Protein AF-A0A2U1E2N4-F1 (afdb_monomer_lite)

Secondary structure (DSSP, 8-state):
-HHHHHHHHHHHHHHHHHHHTTT-TTHHHHHHHHHHHHHHHHHHHHHTT-TTHHHHHHHHHHHHHHHHHHTGGGTTTS-HHHHHHHHHHHHHS-HHHHHHHHHHHHHHHHHHHHHHTTTTTT---HHHHHHHHHHHHHHHHH-

pLDDT: mean 76.46, std 10.35, range [51.03, 91.81]

Radius of gyration: 15.11 Å; chains: 1; bounding box: 36×29×41 Å

Organism: NCBI:txid46507

Foldseek 3Di:
DLLVLLVQLLVLLVVLLVVLVVVDPCNVVSLVVNLVSLVVLLVVVCVVPPVVCPVVLVVVLVVLVVVCVVCVVVCVVDPPSNSSNLSSCSSNDDPVLNVQLVVQLVVLQVVQCVVCVVVVVNDGSRSVSSSVSSVVSSVVVVD

Sequence (143 aa):
MYLVSKVIIAILLLVSSFEDFKNSSIRLKLLVGILFWQVVSFFINFINGYKILIFERLILASAVIFVYFLFIRKRELLGEADVIFVSMQLISLRVQDFLVFWFSHLILALVFSLLFYKRFKGRTPMYPIYFVSEVILIIRRLI

Structure (mmCIF, N/CA/C/O backbone):
data_AF-A0A2U1E2N4-F1
#
_entry.id   AF-A0A2U1E2N4-F1
#
loop_
_atom_site.group_PDB
_atom_site.id
_atom_site.type_symbol
_atom_site.label_atom_id
_atom_site.label_alt_id
_atom_site.label_comp_id
_atom_site.label_asym_id
_atom_site.label_entity_id
_atom_site.label_seq_id
_atom_site.pdbx_PDB_ins_code
_atom_site.Cartn_x
_atom_site.Cartn_y
_atom_site.Cartn_z
_atom_site.occupancy
_atom_site.B_iso_or_equiv
_atom_site.auth_seq_id
_atom_site.auth_comp_id
_atom_site.auth_asym_id
_atom_site.auth_atom_id
_atom_site.pdbx_PDB_model_num
ATOM 1 N N . MET A 1 1 ? 0.447 2.201 19.567 1.00 69.69 1 MET A N 1
ATOM 2 C CA . MET A 1 1 ? 0.757 0.915 18.889 1.00 69.69 1 MET A CA 1
ATOM 3 C C . MET A 1 1 ? 0.494 0.946 17.383 1.00 69.69 1 MET A C 1
ATOM 5 O O . MET A 1 1 ? 1.402 0.625 16.631 1.00 69.69 1 MET A O 1
ATOM 9 N N . TYR A 1 2 ? -0.684 1.375 16.913 1.00 75.25 2 TYR A N 1
ATOM 10 C CA . TYR A 1 2 ? -0.976 1.432 15.468 1.00 75.25 2 TYR A CA 1
ATOM 11 C C . TYR A 1 2 ? -0.019 2.337 14.664 1.00 75.25 2 TYR A C 1
ATOM 13 O O . TYR A 1 2 ? 0.508 1.904 13.646 1.00 75.25 2 TYR A O 1
ATOM 21 N N . LEU A 1 3 ? 0.273 3.557 15.141 1.00 83.38 3 LEU A N 1
ATOM 22 C CA . LEU A 1 3 ? 1.217 4.472 14.475 1.00 83.38 3 LEU A CA 1
ATOM 23 C C . LEU A 1 3 ? 2.626 3.866 14.361 1.00 83.38 3 LEU A C 1
ATOM 25 O O . LEU A 1 3 ? 3.216 3.882 13.290 1.00 83.38 3 LEU A O 1
ATOM 29 N N . VAL A 1 4 ? 3.121 3.256 15.444 1.00 85.00 4 VAL A N 1
ATOM 30 C CA . VAL A 1 4 ? 4.409 2.539 15.464 1.00 85.00 4 VAL A CA 1
ATOM 31 C C . VAL A 1 4 ? 4.423 1.428 14.417 1.00 85.00 4 VAL A C 1
ATOM 33 O O . VAL A 1 4 ? 5.391 1.281 13.676 1.00 85.00 4 VAL A O 1
ATOM 36 N N . SER A 1 5 ? 3.319 0.683 14.300 1.00 83.81 5 SER A N 1
ATOM 37 C CA . SER A 1 5 ? 3.205 -0.353 13.282 1.00 83.81 5 SER A CA 1
ATOM 38 C C . SER A 1 5 ? 3.306 0.226 11.860 1.00 83.81 5 SER A C 1
ATOM 40 O O . SER A 1 5 ? 3.990 -0.343 11.013 1.00 83.81 5 SER A O 1
ATOM 42 N N . LYS A 1 6 ? 2.709 1.393 11.614 1.00 85.75 6 LYS A N 1
ATOM 43 C CA . LYS A 1 6 ? 2.760 2.069 10.312 1.00 85.75 6 LYS A CA 1
ATOM 44 C C . LYS A 1 6 ? 4.141 2.629 9.979 1.00 85.75 6 LYS A C 1
ATOM 46 O O . LYS A 1 6 ? 4.595 2.480 8.850 1.00 85.75 6 LYS A O 1
ATOM 51 N N . VAL A 1 7 ? 4.854 3.157 10.972 1.00 88.44 7 VAL A N 1
ATOM 52 C CA . VAL A 1 7 ? 6.255 3.578 10.815 1.00 88.44 7 VAL A CA 1
ATOM 53 C C . VAL A 1 7 ? 7.141 2.399 10.404 1.00 88.44 7 VAL A C 1
ATOM 55 O O . VAL A 1 7 ? 7.949 2.536 9.492 1.00 88.44 7 VAL A O 1
ATOM 58 N N . ILE A 1 8 ? 6.956 1.220 11.004 1.00 87.81 8 ILE A N 1
ATOM 59 C CA . ILE A 1 8 ? 7.727 0.022 10.636 1.00 87.81 8 ILE A CA 1
ATOM 60 C C . ILE A 1 8 ? 7.419 -0.427 9.198 1.00 87.81 8 ILE A C 1
ATOM 62 O O . ILE A 1 8 ? 8.352 -0.729 8.456 1.00 87.81 8 ILE A O 1
ATOM 66 N N . ILE A 1 9 ? 6.152 -0.397 8.760 1.00 87.06 9 ILE A N 1
ATOM 67 C CA . ILE A 1 9 ? 5.793 -0.661 7.349 1.00 87.06 9 ILE A CA 1
ATOM 68 C C . ILE A 1 9 ? 6.473 0.345 6.421 1.00 87.06 9 ILE A C 1
ATOM 70 O O . ILE A 1 9 ? 7.064 -0.063 5.426 1.00 87.06 9 ILE A O 1
ATOM 74 N N . ALA A 1 10 ? 6.451 1.637 6.756 1.00 88.56 10 ALA A N 1
ATOM 75 C CA . ALA A 1 10 ? 7.103 2.666 5.954 1.00 88.56 10 ALA A CA 1
ATOM 76 C C . ALA A 1 10 ? 8.623 2.444 5.855 1.00 88.56 10 ALA A C 1
ATOM 78 O O . ALA A 1 10 ? 9.182 2.566 4.770 1.00 88.56 10 ALA A O 1
ATOM 79 N N . ILE A 1 11 ? 9.293 2.046 6.942 1.00 89.75 11 ILE A N 1
ATOM 80 C CA . ILE A 1 11 ? 10.726 1.709 6.914 1.00 89.75 11 ILE A CA 1
ATOM 81 C C . ILE A 1 11 ? 10.982 0.505 5.997 1.00 89.75 11 ILE A C 1
ATOM 83 O O . ILE A 1 11 ? 11.875 0.559 5.153 1.00 89.75 11 ILE A O 1
ATOM 87 N N . LEU A 1 12 ? 10.187 -0.564 6.105 1.00 88.56 12 LEU A N 1
ATOM 88 C CA . LEU A 1 12 ? 10.326 -1.741 5.239 1.00 88.56 12 LEU A CA 1
ATOM 89 C C . LEU A 1 12 ? 10.081 -1.402 3.759 1.00 88.56 12 LEU A C 1
ATOM 91 O O . LEU A 1 12 ? 10.811 -1.876 2.887 1.00 88.56 12 LEU A O 1
ATOM 95 N N . LEU A 1 13 ? 9.100 -0.543 3.467 1.00 87.44 13 LEU A N 1
ATOM 96 C CA . LEU A 1 13 ? 8.826 -0.043 2.118 1.00 87.44 13 LEU A CA 1
ATOM 97 C C . LEU A 1 13 ? 9.953 0.844 1.592 1.00 87.44 13 LEU A C 1
ATOM 99 O O . LEU A 1 13 ? 10.294 0.749 0.416 1.00 87.44 13 LEU A O 1
ATOM 103 N N . LEU A 1 14 ? 10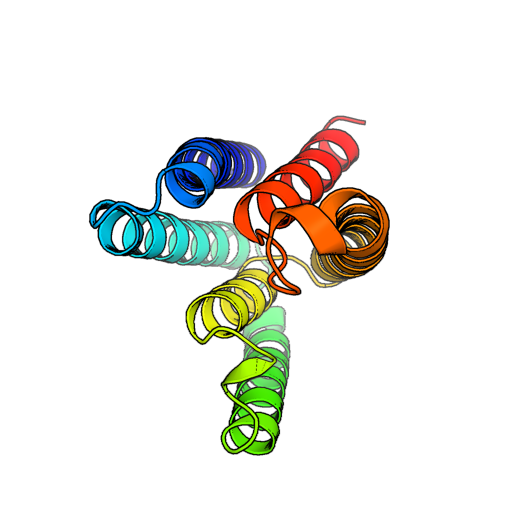.567 1.667 2.442 1.00 89.19 14 LEU A N 1
ATOM 104 C CA . LEU A 1 14 ? 11.714 2.493 2.075 1.00 89.19 14 LEU A CA 1
ATOM 105 C C . LEU A 1 14 ? 12.909 1.621 1.674 1.00 89.19 14 LEU A C 1
ATOM 107 O O . LEU A 1 14 ? 13.495 1.829 0.614 1.00 89.19 14 LEU A O 1
ATOM 111 N N . VAL A 1 15 ? 13.231 0.602 2.477 1.00 85.44 15 VAL A N 1
ATOM 112 C CA . VAL A 1 15 ? 14.290 -0.366 2.149 1.00 85.44 15 VAL A CA 1
ATOM 113 C C . VAL A 1 15 ? 13.963 -1.089 0.838 1.00 85.44 15 VAL A C 1
ATOM 115 O O . VAL A 1 15 ? 14.805 -1.147 -0.057 1.00 85.44 15 VAL A O 1
ATOM 118 N N . SER A 1 16 ? 12.713 -1.538 0.674 1.00 81.25 16 SER A N 1
ATOM 119 C CA . SER A 1 16 ? 12.239 -2.195 -0.557 1.00 81.25 16 SER A CA 1
ATOM 120 C C . SER A 1 16 ? 12.320 -1.283 -1.777 1.00 81.25 16 SER A C 1
ATOM 122 O O . SER A 1 16 ? 12.639 -1.737 -2.870 1.00 81.25 16 SER A O 1
ATOM 124 N N . SER A 1 17 ? 12.088 0.017 -1.595 1.00 80.94 17 SER A N 1
ATOM 125 C CA . SER A 1 17 ? 12.179 1.019 -2.657 1.00 80.94 17 SER A CA 1
ATOM 126 C C . SER A 1 17 ? 13.594 1.108 -3.212 1.00 80.94 17 SER A C 1
ATOM 128 O O . SER A 1 17 ? 13.769 1.116 -4.425 1.00 80.94 17 SER A O 1
ATOM 130 N N . PHE A 1 18 ? 14.615 1.116 -2.347 1.00 80.31 18 PHE A N 1
ATOM 131 C CA . PHE A 1 18 ? 16.013 1.127 -2.788 1.00 80.31 18 PHE A CA 1
ATOM 132 C C . PHE A 1 18 ? 16.412 -0.151 -3.531 1.00 80.31 18 PHE A C 1
ATOM 134 O O . PHE A 1 18 ? 17.252 -0.098 -4.431 1.00 80.31 18 PHE A O 1
ATOM 141 N N . GLU A 1 19 ? 15.821 -1.289 -3.173 1.00 73.50 19 GLU A N 1
ATOM 142 C CA . GLU A 1 19 ? 16.053 -2.556 -3.866 1.00 73.50 19 GLU A CA 1
ATOM 143 C C . GLU A 1 19 ? 15.310 -2.665 -5.194 1.00 73.50 19 GLU A C 1
ATOM 145 O O . GLU A 1 19 ? 15.838 -3.261 -6.134 1.00 73.50 19 GLU A O 1
ATOM 150 N N . ASP A 1 20 ? 14.142 -2.031 -5.316 1.00 66.44 20 ASP A N 1
ATOM 151 C CA . ASP A 1 20 ? 13.366 -1.993 -6.558 1.00 66.44 20 ASP A CA 1
ATOM 152 C C . ASP A 1 20 ? 14.136 -1.321 -7.699 1.00 66.44 20 ASP A C 1
ATOM 154 O O . ASP A 1 20 ? 14.040 -1.724 -8.856 1.00 66.44 20 ASP A O 1
ATOM 158 N N . PHE A 1 21 ? 14.987 -0.349 -7.363 1.00 58.19 21 PHE A N 1
ATOM 159 C CA . PHE A 1 21 ? 15.909 0.268 -8.316 1.00 58.19 21 PHE A CA 1
ATOM 160 C C . PHE A 1 21 ? 17.143 -0.595 -8.632 1.00 58.19 21 PHE A C 1
ATOM 162 O O . PHE A 1 21 ? 17.809 -0.344 -9.635 1.00 58.19 21 PHE A O 1
ATOM 169 N N . LYS A 1 22 ? 17.465 -1.595 -7.797 1.00 61.78 22 LYS A N 1
ATOM 170 C CA . LYS A 1 22 ? 18.656 -2.459 -7.919 1.00 61.78 22 LYS A CA 1
ATOM 171 C C . LYS A 1 22 ? 18.365 -3.852 -8.494 1.00 61.78 22 LYS A C 1
ATOM 173 O O . LYS A 1 22 ? 19.311 -4.547 -8.850 1.00 61.78 22 LYS A O 1
ATOM 178 N N . ASN A 1 23 ? 17.094 -4.247 -8.620 1.00 57.75 23 ASN A N 1
ATOM 179 C CA . ASN A 1 23 ? 16.647 -5.497 -9.252 1.00 57.75 23 ASN A CA 1
ATOM 180 C C . ASN A 1 23 ? 17.223 -6.780 -8.588 1.00 57.75 23 ASN A C 1
ATOM 182 O O . ASN A 1 23 ? 17.644 -7.710 -9.275 1.00 57.75 23 ASN A O 1
ATOM 186 N N . SER A 1 24 ? 17.284 -6.822 -7.247 1.00 52.44 24 SER A N 1
ATOM 187 C CA . SER A 1 24 ? 17.914 -7.902 -6.458 1.00 52.44 24 SER A CA 1
ATOM 188 C C . SER A 1 24 ? 16.922 -8.959 -5.924 1.00 52.44 24 SER A C 1
ATOM 190 O O . SER A 1 24 ? 15.714 -8.738 -5.849 1.00 52.44 24 SER A O 1
ATOM 192 N N . SER A 1 25 ? 17.437 -10.124 -5.501 1.00 51.03 25 SER A N 1
ATOM 193 C CA . SER A 1 25 ? 16.661 -11.256 -4.950 1.00 51.03 25 SER A CA 1
ATOM 194 C C . SER A 1 25 ? 16.116 -11.044 -3.526 1.00 51.03 25 SER A C 1
ATOM 196 O O . SER A 1 25 ? 15.336 -11.861 -3.032 1.00 51.03 25 SER A O 1
ATOM 198 N N . ILE A 1 26 ? 16.495 -9.953 -2.855 1.00 58.09 26 ILE A N 1
ATOM 199 C CA . ILE A 1 26 ? 16.085 -9.641 -1.473 1.00 58.09 26 ILE A CA 1
ATOM 200 C C . ILE A 1 26 ? 14.606 -9.191 -1.407 1.00 58.09 26 ILE A C 1
ATOM 202 O O . ILE A 1 26 ? 13.950 -9.329 -0.369 1.00 58.09 26 ILE A O 1
ATOM 206 N N . ARG A 1 27 ? 14.028 -8.841 -2.565 1.00 65.81 27 ARG A N 1
ATOM 207 C CA . ARG A 1 27 ? 12.628 -8.436 -2.774 1.00 65.81 27 ARG A CA 1
ATOM 208 C C . ARG A 1 27 ? 11.599 -9.373 -2.128 1.00 65.81 27 ARG A C 1
ATOM 210 O O . ARG A 1 27 ? 10.621 -8.899 -1.558 1.00 65.81 27 ARG A O 1
ATOM 217 N N . LEU A 1 28 ? 11.821 -10.695 -2.158 1.00 67.06 28 LEU A N 1
ATOM 218 C CA . LEU A 1 28 ? 10.892 -11.664 -1.555 1.00 67.06 28 LEU A CA 1
ATOM 219 C C . LEU A 1 28 ? 10.920 -11.617 -0.019 1.00 67.06 28 LEU A C 1
ATOM 221 O O . LEU A 1 28 ? 9.871 -11.658 0.618 1.00 67.06 28 LEU A O 1
ATOM 225 N N . LYS A 1 29 ? 12.110 -11.501 0.587 1.00 73.00 29 LYS A N 1
ATOM 226 C CA . LYS A 1 29 ? 12.257 -11.439 2.051 1.00 73.00 29 LYS A CA 1
ATOM 227 C C . LYS A 1 29 ? 11.621 -10.168 2.613 1.00 73.00 29 LYS A C 1
ATOM 229 O O . LYS A 1 29 ? 10.949 -10.226 3.640 1.00 73.00 29 LYS A O 1
ATOM 234 N N . LEU A 1 30 ? 11.791 -9.042 1.919 1.00 76.94 30 LEU A N 1
ATOM 235 C CA . LEU A 1 30 ? 11.163 -7.779 2.303 1.00 76.94 30 LEU A CA 1
ATOM 236 C C . LEU A 1 30 ? 9.645 -7.812 2.138 1.00 76.94 30 LEU A C 1
ATOM 238 O O . LEU A 1 30 ? 8.941 -7.379 3.047 1.00 76.94 30 LEU A O 1
ATOM 242 N N . LEU A 1 31 ? 9.135 -8.398 1.048 1.00 76.50 31 LEU A N 1
ATOM 243 C CA . LEU A 1 31 ? 7.697 -8.597 0.865 1.00 76.50 31 LEU A CA 1
ATOM 244 C C . LEU A 1 31 ? 7.099 -9.411 2.022 1.00 76.50 31 LEU A C 1
ATOM 246 O O . LEU A 1 31 ? 6.095 -9.005 2.599 1.00 76.50 31 LEU A O 1
ATOM 250 N N . VAL A 1 32 ? 7.746 -10.511 2.420 1.00 78.62 32 VAL A N 1
ATOM 251 C CA . VAL A 1 32 ? 7.313 -11.316 3.575 1.00 78.62 32 VAL A CA 1
ATOM 252 C C . VAL A 1 32 ? 7.318 -10.490 4.866 1.00 78.62 32 VAL A C 1
ATOM 254 O O . VAL A 1 32 ? 6.358 -10.560 5.631 1.00 78.62 32 VAL A O 1
ATOM 257 N N . GLY A 1 33 ? 8.349 -9.671 5.099 1.00 81.31 33 GLY A N 1
ATOM 258 C CA . GLY A 1 33 ? 8.418 -8.787 6.267 1.00 81.31 33 GLY A CA 1
ATOM 259 C C . GLY A 1 33 ? 7.298 -7.741 6.303 1.00 81.31 33 GLY A C 1
ATOM 260 O O . GLY A 1 33 ? 6.672 -7.535 7.345 1.00 81.31 33 GLY A O 1
ATOM 261 N N . ILE A 1 34 ? 7.000 -7.119 5.158 1.00 83.38 34 ILE A N 1
ATOM 262 C CA . ILE A 1 34 ? 5.898 -6.158 5.005 1.00 83.38 34 ILE A CA 1
ATOM 263 C C . ILE A 1 34 ? 4.560 -6.835 5.314 1.00 83.38 34 ILE A C 1
ATOM 265 O O . ILE A 1 34 ? 3.773 -6.3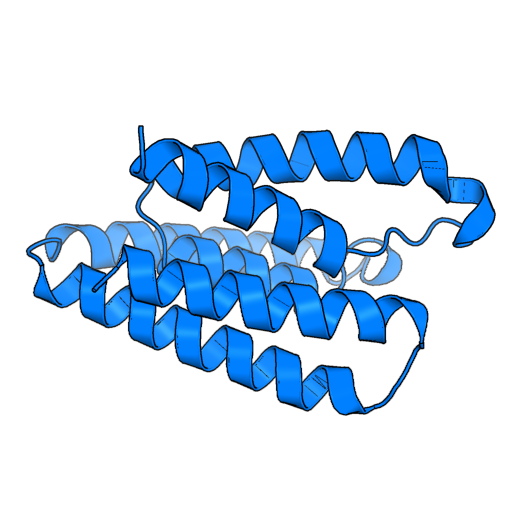16 6.107 1.00 83.38 34 ILE A O 1
ATOM 269 N N . LEU A 1 35 ? 4.328 -8.012 4.732 1.00 80.81 35 LEU A N 1
ATOM 270 C CA . LEU A 1 35 ? 3.106 -8.788 4.921 1.00 80.81 35 LEU A CA 1
ATOM 271 C C . LEU A 1 35 ? 2.901 -9.201 6.374 1.00 80.81 35 LEU A C 1
ATOM 273 O O . LEU A 1 35 ? 1.829 -8.982 6.938 1.00 80.81 35 LEU A O 1
ATOM 277 N N . PHE A 1 36 ? 3.945 -9.745 6.999 1.00 83.25 36 PHE A N 1
ATOM 278 C CA . PHE A 1 36 ? 3.925 -10.101 8.411 1.00 83.25 36 PHE A CA 1
ATOM 279 C C . PHE A 1 36 ? 3.494 -8.906 9.267 1.00 83.25 36 PHE A C 1
ATOM 281 O O . PHE A 1 36 ? 2.605 -9.012 10.112 1.00 83.25 36 PHE A O 1
ATOM 288 N N . TRP A 1 37 ? 4.067 -7.733 9.006 1.00 85.44 37 TRP A N 1
ATOM 289 C CA . TRP A 1 37 ? 3.775 -6.560 9.810 1.00 85.44 37 TRP A CA 1
ATOM 290 C C . TRP A 1 37 ? 2.399 -5.939 9.530 1.00 85.44 37 TRP A C 1
ATOM 292 O O . TRP A 1 37 ? 1.775 -5.384 10.438 1.00 85.44 37 TRP A O 1
ATOM 302 N N . GLN A 1 38 ? 1.870 -6.071 8.312 1.00 83.19 38 GLN A N 1
ATOM 303 C CA . GLN A 1 38 ? 0.482 -5.715 7.999 1.00 83.19 38 GLN A CA 1
ATOM 304 C C . GLN A 1 38 ? -0.515 -6.585 8.775 1.00 83.19 38 GLN A C 1
ATOM 306 O O . GLN A 1 38 ? -1.496 -6.056 9.304 1.00 83.19 38 GLN A O 1
ATOM 311 N N . VAL A 1 39 ? -0.227 -7.881 8.929 1.00 80.69 39 VAL A N 1
ATOM 312 C CA . VAL A 1 39 ? -1.016 -8.793 9.772 1.00 80.69 39 VAL A CA 1
ATOM 313 C C . VAL A 1 39 ? -0.939 -8.381 11.246 1.00 80.69 39 VAL A C 1
ATOM 315 O O . VAL A 1 39 ? -1.969 -8.280 11.913 1.00 80.69 39 VAL A O 1
ATOM 318 N N . VAL A 1 40 ? 0.249 -8.042 11.758 1.00 81.75 40 VAL A N 1
ATOM 319 C CA . VAL A 1 40 ? 0.398 -7.495 13.122 1.00 81.75 40 VAL A CA 1
ATOM 320 C C . VAL A 1 40 ? -0.423 -6.208 13.292 1.00 81.75 40 VAL A C 1
ATOM 322 O O . VAL A 1 40 ? -1.136 -6.046 14.283 1.00 81.75 40 VAL A O 1
ATOM 325 N N . SER A 1 41 ? -0.389 -5.310 12.303 1.00 81.12 41 SER A N 1
ATOM 326 C CA . SER A 1 41 ? -1.177 -4.070 12.292 1.00 81.12 41 SER A CA 1
ATOM 327 C C . SER A 1 41 ? -2.685 -4.336 12.350 1.00 81.12 41 SER A C 1
ATOM 329 O O . SER A 1 41 ? -3.415 -3.655 13.079 1.00 81.12 41 SER A O 1
ATOM 331 N N . PHE A 1 42 ? -3.150 -5.360 11.629 1.00 78.88 42 PHE A N 1
ATOM 332 C CA . PHE A 1 42 ? -4.531 -5.828 11.684 1.00 78.88 42 PHE A CA 1
ATOM 333 C C . PHE A 1 42 ? -4.915 -6.286 13.095 1.00 78.88 42 PHE A C 1
ATOM 335 O O . PHE A 1 42 ? -5.914 -5.802 13.625 1.00 78.88 42 PHE A O 1
ATOM 342 N N . PHE A 1 43 ? -4.109 -7.134 13.743 1.00 78.50 43 PHE A N 1
ATOM 343 C CA . PHE A 1 43 ? -4.398 -7.603 15.103 1.00 78.50 43 PHE A CA 1
ATOM 344 C C . PHE A 1 43 ? -4.402 -6.466 16.133 1.00 78.50 43 PHE A C 1
ATOM 346 O O . PHE A 1 43 ? -5.283 -6.423 16.992 1.00 78.50 43 PHE A O 1
ATOM 353 N N . ILE A 1 44 ? -3.491 -5.493 16.012 1.00 78.19 44 ILE A N 1
ATOM 354 C CA . ILE A 1 44 ? -3.499 -4.286 16.855 1.00 78.19 44 ILE A CA 1
ATOM 355 C C . ILE A 1 44 ? -4.817 -3.521 16.684 1.00 78.19 44 ILE A C 1
ATOM 357 O O . ILE A 1 44 ? -5.402 -3.064 17.665 1.00 78.19 44 ILE A O 1
ATOM 361 N N . ASN A 1 45 ? -5.307 -3.367 15.453 1.00 73.50 45 ASN A N 1
ATOM 362 C CA . ASN A 1 45 ? -6.606 -2.742 15.209 1.00 73.50 45 ASN A CA 1
ATOM 363 C C . ASN A 1 45 ? -7.760 -3.584 15.768 1.00 73.50 45 ASN A C 1
ATOM 365 O O . ASN A 1 45 ? -8.666 -3.031 16.381 1.00 73.50 45 ASN A O 1
ATOM 369 N N . PHE A 1 46 ? -7.719 -4.903 15.606 1.00 71.69 46 PHE A N 1
ATOM 370 C CA . PHE A 1 46 ? -8.764 -5.802 16.086 1.00 71.69 46 PHE A CA 1
ATOM 371 C C . PHE A 1 46 ? -8.934 -5.749 17.614 1.00 71.69 46 PHE A C 1
ATOM 373 O O . PHE A 1 46 ? -10.057 -5.624 18.104 1.00 71.69 46 PHE A O 1
ATOM 380 N N . ILE A 1 47 ? -7.826 -5.762 18.363 1.00 73.50 47 ILE A N 1
ATOM 381 C CA . ILE A 1 47 ? -7.830 -5.691 19.835 1.00 73.50 47 ILE A CA 1
ATOM 382 C C . ILE A 1 47 ? -8.402 -4.352 20.332 1.00 73.50 47 ILE A C 1
ATOM 384 O O . ILE A 1 47 ? -9.118 -4.324 21.329 1.00 73.50 47 ILE A O 1
ATOM 388 N N . ASN A 1 48 ? -8.178 -3.253 19.605 1.00 71.06 48 ASN A N 1
ATOM 389 C CA . ASN A 1 48 ? -8.631 -1.905 19.975 1.00 71.06 48 ASN A CA 1
ATOM 390 C C . ASN A 1 48 ? -10.132 -1.627 19.709 1.00 71.06 48 ASN A C 1
ATOM 392 O O . ASN A 1 48 ? -10.520 -0.475 19.528 1.00 71.06 48 ASN A O 1
ATOM 396 N N . GLY A 1 49 ? -10.988 -2.657 19.682 1.00 62.78 49 GLY A N 1
ATOM 397 C CA . GLY A 1 49 ? -12.453 -2.500 19.706 1.00 62.78 49 GLY A CA 1
ATOM 398 C C . GLY A 1 49 ? -13.165 -2.526 18.349 1.00 62.78 49 GLY A C 1
ATOM 399 O O . GLY A 1 49 ? -14.381 -2.376 18.290 1.00 62.78 49 GLY A O 1
ATOM 400 N N . TYR A 1 50 ? -12.458 -2.792 17.253 1.00 63.22 50 TYR A N 1
ATOM 401 C CA . TYR A 1 50 ? -13.020 -2.804 15.896 1.00 63.22 50 TYR A CA 1
ATOM 402 C C . TYR A 1 50 ? -13.564 -4.184 15.471 1.00 63.22 50 TYR A C 1
ATOM 404 O O . TYR A 1 50 ? -13.357 -4.621 14.342 1.00 63.22 50 TYR A O 1
ATOM 412 N N . LYS A 1 51 ? -14.263 -4.902 16.363 1.00 59.44 51 LYS A N 1
ATOM 413 C CA . LYS A 1 51 ? -14.712 -6.291 16.110 1.00 59.44 51 LYS A CA 1
ATOM 414 C C . LYS A 1 51 ? -15.698 -6.420 14.937 1.00 59.44 51 LYS A C 1
ATOM 416 O O . LYS A 1 51 ? -15.631 -7.396 14.197 1.00 59.44 51 LYS A O 1
ATOM 421 N N . ILE A 1 52 ? -16.553 -5.414 14.732 1.00 56.50 52 ILE A N 1
ATOM 422 C CA . ILE A 1 52 ? -17.553 -5.357 13.644 1.00 56.50 52 ILE A CA 1
ATOM 423 C C . ILE A 1 52 ? -16.888 -5.210 12.255 1.00 56.50 52 ILE A C 1
ATOM 425 O O . ILE A 1 52 ? -17.467 -5.597 11.246 1.00 56.50 52 ILE A O 1
ATOM 429 N N . LEU A 1 53 ? -15.625 -4.767 12.187 1.00 60.38 53 LEU A N 1
ATOM 430 C CA . LEU A 1 53 ? -14.901 -4.553 10.926 1.00 60.38 53 LEU A CA 1
ATOM 431 C C . LEU A 1 53 ? -14.332 -5.822 10.279 1.00 60.38 53 LEU A C 1
ATOM 433 O O . LEU A 1 53 ? -13.846 -5.736 9.153 1.00 60.38 53 LEU A O 1
ATOM 437 N N . ILE A 1 54 ? -14.356 -6.989 10.938 1.00 67.00 54 ILE A N 1
ATOM 438 C CA . ILE A 1 54 ? -13.834 -8.223 10.320 1.00 67.00 54 ILE A CA 1
ATOM 439 C C . ILE A 1 54 ? -14.614 -8.561 9.050 1.00 67.00 54 ILE A C 1
ATOM 441 O O . ILE A 1 54 ? -13.996 -8.864 8.033 1.00 67.00 54 ILE A O 1
ATOM 445 N N . PHE A 1 55 ? -15.947 -8.491 9.096 1.00 66.62 55 PHE A N 1
ATOM 446 C CA . PHE A 1 55 ? -16.793 -8.910 7.980 1.00 66.62 55 PHE A CA 1
ATOM 447 C C . PHE A 1 55 ? -16.637 -7.976 6.771 1.00 66.62 55 PHE A C 1
ATOM 449 O O . PHE A 1 55 ? -16.425 -8.440 5.654 1.00 66.62 55 PHE A O 1
ATOM 456 N N . GLU A 1 56 ? -16.614 -6.660 7.003 1.00 65.12 56 GLU A N 1
ATOM 457 C CA . GLU A 1 56 ? -16.348 -5.653 5.965 1.00 65.12 56 GLU A CA 1
ATOM 458 C C . GLU A 1 56 ? -14.966 -5.836 5.322 1.00 65.12 56 GLU A C 1
ATOM 460 O O . GLU A 1 56 ? -14.831 -5.785 4.099 1.00 65.12 56 GLU A O 1
ATOM 465 N N . ARG A 1 57 ? -13.934 -6.105 6.134 1.00 70.31 57 ARG A N 1
ATOM 466 C CA . ARG A 1 57 ? -12.564 -6.338 5.648 1.00 70.31 57 ARG A CA 1
ATOM 467 C C . ARG A 1 57 ? -12.451 -7.634 4.853 1.00 70.31 57 ARG A C 1
ATOM 469 O O . ARG A 1 57 ? -11.739 -7.654 3.854 1.00 70.31 57 ARG A O 1
ATOM 476 N N . LEU A 1 58 ? -13.168 -8.684 5.255 1.00 70.38 58 LEU A N 1
ATOM 477 C CA . LEU A 1 58 ? -13.252 -9.943 4.512 1.00 70.38 58 LEU A CA 1
ATOM 478 C C . LEU A 1 58 ? -13.910 -9.736 3.145 1.00 70.38 58 LEU A C 1
ATOM 480 O O . LEU A 1 58 ? -13.373 -10.199 2.140 1.00 70.38 58 LEU A O 1
ATOM 484 N N . ILE A 1 59 ? -15.021 -8.994 3.088 1.00 68.25 59 ILE A N 1
ATOM 485 C CA . ILE A 1 59 ? -15.714 -8.674 1.831 1.00 68.25 59 ILE A CA 1
ATOM 486 C C . ILE A 1 59 ? -14.797 -7.879 0.903 1.00 68.25 59 ILE A C 1
ATOM 488 O O . ILE A 1 59 ? -14.636 -8.238 -0.262 1.00 68.25 59 ILE A O 1
ATOM 492 N N . LEU A 1 60 ? -14.156 -6.828 1.413 1.00 66.06 60 LEU A N 1
ATOM 493 C CA . LEU A 1 60 ? -13.287 -5.985 0.601 1.00 66.06 60 LEU A CA 1
ATOM 494 C C . LEU A 1 60 ? -12.022 -6.721 0.132 1.00 66.06 60 LEU A C 1
ATOM 496 O O . LEU A 1 60 ? -11.642 -6.588 -1.028 1.00 66.06 60 LEU A O 1
ATOM 500 N N . ALA A 1 61 ? -11.397 -7.539 0.984 1.00 67.62 61 ALA A N 1
ATOM 501 C CA . ALA A 1 61 ? -10.282 -8.394 0.578 1.00 67.62 61 ALA A CA 1
ATOM 502 C C . ALA A 1 61 ? -10.703 -9.385 -0.515 1.00 67.62 61 ALA A C 1
ATOM 504 O O . ALA A 1 61 ? -10.006 -9.534 -1.518 1.00 67.62 61 ALA A O 1
ATOM 505 N N . SER A 1 62 ? -11.875 -10.006 -0.359 1.00 71.88 62 SER A N 1
ATOM 506 C CA . SER A 1 62 ? -12.436 -10.910 -1.368 1.00 71.88 62 SER A CA 1
ATOM 507 C C . SER A 1 62 ? -12.688 -10.185 -2.689 1.00 71.88 62 SER A C 1
ATOM 509 O O . SER A 1 62 ? -12.382 -10.725 -3.748 1.00 71.88 62 SER A O 1
ATOM 511 N N . ALA A 1 63 ? -13.177 -8.942 -2.643 1.00 68.31 63 ALA A N 1
ATOM 512 C CA . ALA A 1 63 ? -13.391 -8.123 -3.829 1.00 68.31 63 ALA A CA 1
ATOM 513 C C . ALA A 1 63 ? -12.075 -7.786 -4.549 1.00 68.31 63 ALA A C 1
ATOM 515 O O . ALA A 1 63 ? -12.007 -7.898 -5.771 1.00 68.31 63 ALA A O 1
ATOM 516 N N . VAL A 1 64 ? -11.009 -7.435 -3.821 1.00 66.75 64 VAL A N 1
ATOM 517 C CA . VAL A 1 64 ? -9.690 -7.166 -4.426 1.00 66.75 64 VAL A CA 1
ATOM 518 C C . VAL A 1 64 ? -9.090 -8.432 -5.041 1.00 66.75 64 VAL A C 1
ATOM 520 O O . VAL A 1 64 ? -8.582 -8.385 -6.161 1.00 66.75 64 VAL A O 1
ATOM 523 N N . ILE A 1 65 ? -9.199 -9.577 -4.362 1.00 69.69 65 ILE A N 1
ATOM 524 C CA . ILE A 1 65 ? -8.763 -10.875 -4.900 1.00 69.69 65 ILE A CA 1
ATOM 525 C C . ILE A 1 65 ? -9.572 -11.238 -6.153 1.00 69.69 65 ILE A C 1
ATOM 527 O O . ILE A 1 65 ? -9.007 -11.701 -7.141 1.00 69.69 65 ILE A O 1
ATOM 531 N N . PHE A 1 66 ? -10.881 -10.991 -6.156 1.00 71.81 66 PHE A N 1
ATOM 532 C CA . PHE A 1 66 ? -11.724 -11.213 -7.328 1.00 71.81 66 PHE A CA 1
ATOM 533 C C . PHE A 1 66 ? -11.303 -10.328 -8.508 1.00 71.81 66 PHE A C 1
ATOM 535 O O . PHE A 1 66 ? -11.118 -10.831 -9.615 1.00 71.81 66 PHE A O 1
ATOM 542 N N . VAL A 1 67 ? -11.060 -9.035 -8.267 1.00 67.50 67 VAL A N 1
ATOM 543 C CA . VAL A 1 67 ? -10.509 -8.111 -9.270 1.00 67.50 67 VAL A CA 1
ATOM 544 C C . VAL A 1 67 ? -9.179 -8.641 -9.811 1.00 67.50 67 VAL A C 1
ATOM 546 O O . VAL A 1 67 ? -8.996 -8.700 -11.023 1.00 67.50 67 VAL A O 1
ATOM 549 N N . TYR A 1 68 ? -8.281 -9.123 -8.955 1.00 67.31 68 TYR A N 1
ATOM 550 C CA . TYR A 1 68 ? -7.040 -9.754 -9.404 1.00 67.31 68 TYR A CA 1
ATOM 551 C C . TYR A 1 68 ? -7.267 -10.957 -10.324 1.00 67.31 68 TYR A C 1
ATOM 553 O O . TYR A 1 68 ? -6.651 -11.035 -11.387 1.00 67.31 68 TYR A O 1
ATOM 561 N N . PHE A 1 69 ? -8.178 -11.866 -9.966 1.00 69.06 69 PHE A N 1
ATOM 562 C CA . PHE A 1 69 ? -8.519 -13.009 -10.814 1.00 69.06 69 PHE A CA 1
ATOM 563 C C . PHE A 1 69 ? -9.108 -12.580 -12.165 1.00 69.06 69 PHE A C 1
ATOM 565 O O . PHE A 1 69 ? -8.794 -13.196 -13.184 1.00 69.06 69 PHE A O 1
ATOM 572 N N . LEU A 1 70 ? -9.888 -11.496 -12.213 1.00 66.75 70 LEU A N 1
ATOM 573 C CA . LEU A 1 70 ? -10.374 -10.922 -13.474 1.00 66.75 70 LEU A CA 1
ATOM 574 C C . LEU A 1 70 ? -9.225 -10.404 -14.356 1.00 66.75 70 LEU A C 1
ATOM 576 O O . LEU A 1 70 ? -9.268 -10.549 -15.579 1.00 66.75 70 LEU A O 1
ATOM 580 N N . PHE A 1 71 ? -8.170 -9.855 -13.751 1.00 60.81 71 PHE A N 1
ATOM 581 C CA . PHE A 1 71 ? -6.987 -9.353 -14.457 1.00 60.81 71 PHE A CA 1
ATOM 582 C C . PHE A 1 71 ? -5.869 -10.392 -14.629 1.00 60.81 71 PHE A C 1
ATOM 584 O O . PHE A 1 71 ? -4.824 -10.072 -15.195 1.00 60.81 71 PHE A O 1
ATOM 591 N N . ILE A 1 72 ? -6.089 -11.660 -14.261 1.00 60.25 72 ILE A N 1
ATOM 592 C CA . ILE A 1 72 ? -5.068 -12.721 -14.326 1.00 60.25 72 ILE A CA 1
ATOM 593 C C . ILE A 1 72 ? -4.575 -13.009 -15.751 1.00 60.25 72 ILE A C 1
ATOM 595 O O . ILE A 1 72 ? -3.500 -13.571 -15.933 1.00 60.25 72 ILE A O 1
ATOM 599 N N . ARG A 1 73 ? -5.352 -12.622 -16.775 1.00 53.53 73 ARG A N 1
ATOM 600 C CA . ARG A 1 73 ? -4.970 -12.707 -18.196 1.00 53.53 73 ARG A CA 1
ATOM 601 C C . ARG A 1 73 ? -4.167 -11.496 -18.688 1.00 53.53 73 ARG A C 1
ATOM 603 O O . ARG A 1 73 ? -3.669 -11.523 -19.806 1.00 53.53 73 ARG A O 1
ATOM 610 N N . LYS A 1 74 ? -4.021 -10.451 -17.868 1.00 57.34 74 LYS A N 1
ATOM 611 C CA . LYS A 1 74 ? -3.220 -9.245 -18.132 1.00 57.34 74 LYS A CA 1
ATOM 612 C C . LYS A 1 74 ? -2.129 -9.050 -17.069 1.00 57.34 74 LYS A C 1
ATOM 614 O O . LYS A 1 74 ? -1.919 -7.933 -16.603 1.00 57.34 74 LYS A O 1
ATOM 619 N N . ARG A 1 75 ? -1.417 -10.128 -16.701 1.00 53.12 75 ARG A N 1
ATOM 620 C CA . ARG A 1 75 ? -0.325 -10.111 -15.694 1.00 53.12 75 ARG A CA 1
ATOM 621 C C . ARG A 1 75 ? 0.764 -9.071 -15.965 1.00 53.12 75 ARG A C 1
ATOM 623 O O . ARG A 1 75 ? 1.458 -8.664 -15.045 1.00 53.12 75 ARG A O 1
ATOM 630 N N . GLU A 1 76 ? 0.909 -8.624 -17.208 1.00 55.03 76 GLU A N 1
ATOM 631 C CA . GLU A 1 76 ? 1.863 -7.572 -17.571 1.00 55.03 76 GLU A CA 1
ATOM 632 C C . GLU A 1 76 ? 1.490 -6.185 -17.018 1.00 55.03 76 GLU A C 1
ATOM 634 O O . GLU A 1 76 ? 2.366 -5.335 -16.888 1.00 55.03 76 GLU A O 1
ATOM 639 N N . LEU A 1 77 ? 0.215 -5.953 -16.678 1.00 52.81 77 LEU A N 1
ATOM 640 C CA . LEU A 1 77 ? -0.292 -4.659 -16.200 1.00 52.81 77 LEU A CA 1
ATOM 641 C C . LEU A 1 77 ? -0.344 -4.541 -14.670 1.00 52.81 77 LEU A C 1
ATOM 643 O O . LEU A 1 77 ? -0.360 -3.427 -14.155 1.00 52.81 77 LEU A O 1
ATOM 647 N N . LEU A 1 78 ? -0.401 -5.662 -13.946 1.00 60.50 78 LEU A N 1
ATOM 648 C CA . LEU A 1 78 ? -0.559 -5.704 -12.490 1.00 60.50 78 LEU A CA 1
ATOM 649 C C . LEU A 1 78 ? 0.362 -6.775 -11.904 1.00 60.50 78 LEU A C 1
ATOM 651 O O . LEU A 1 78 ? 0.168 -7.967 -12.146 1.00 60.50 78 LEU A O 1
ATOM 655 N N . GLY A 1 79 ? 1.362 -6.343 -11.133 1.00 69.19 79 GLY A N 1
ATOM 656 C CA . GLY A 1 79 ? 2.276 -7.246 -10.450 1.00 69.19 79 GLY A CA 1
ATOM 657 C C . GLY A 1 79 ? 1.568 -8.024 -9.341 1.00 69.19 79 GLY A C 1
ATOM 658 O O . GLY A 1 79 ? 0.792 -7.466 -8.569 1.00 69.19 79 GLY A O 1
ATOM 659 N N . GLU A 1 80 ? 1.863 -9.320 -9.218 1.00 69.25 80 GLU A N 1
ATOM 660 C CA . GLU A 1 80 ? 1.263 -10.176 -8.180 1.00 69.25 80 GLU A CA 1
ATOM 661 C C . GLU A 1 80 ? 1.559 -9.642 -6.764 1.00 69.25 80 GLU A C 1
ATOM 663 O O . GLU A 1 80 ? 0.691 -9.648 -5.894 1.00 69.25 80 GLU A O 1
ATOM 668 N N . ALA A 1 81 ? 2.762 -9.094 -6.552 1.00 71.44 81 ALA A N 1
ATOM 669 C CA . ALA A 1 81 ? 3.160 -8.472 -5.288 1.00 71.44 81 ALA A CA 1
ATOM 670 C C . ALA A 1 81 ? 2.341 -7.212 -4.954 1.00 71.44 81 ALA A C 1
ATOM 672 O O . ALA A 1 81 ? 2.010 -6.992 -3.790 1.00 71.44 81 ALA A O 1
ATOM 673 N N . ASP A 1 82 ? 1.973 -6.423 -5.966 1.00 74.50 82 ASP A N 1
ATOM 674 C CA . ASP A 1 82 ? 1.216 -5.176 -5.812 1.00 74.50 82 ASP A CA 1
ATOM 675 C C . ASP A 1 82 ? -0.214 -5.470 -5.354 1.00 74.50 82 ASP A C 1
ATOM 677 O O . ASP A 1 82 ? -0.734 -4.862 -4.419 1.00 74.50 82 ASP A O 1
ATOM 681 N N . VAL A 1 83 ? -0.831 -6.481 -5.963 1.00 74.50 83 VAL A N 1
ATOM 682 C CA . VAL A 1 83 ? -2.165 -6.966 -5.594 1.00 74.50 83 VAL A CA 1
ATOM 683 C C . VAL A 1 83 ? -2.170 -7.486 -4.165 1.00 74.50 83 VAL A C 1
ATOM 685 O O . VAL A 1 83 ? -3.056 -7.139 -3.379 1.00 74.50 83 VAL A O 1
ATOM 688 N N . ILE A 1 84 ? -1.192 -8.328 -3.830 1.00 75.00 84 ILE A N 1
ATOM 689 C CA . ILE A 1 84 ? -1.050 -8.907 -2.497 1.00 75.00 84 ILE A CA 1
ATOM 690 C C . ILE A 1 84 ? -0.892 -7.785 -1.461 1.00 75.00 84 ILE A C 1
ATOM 692 O O . ILE A 1 84 ? -1.591 -7.780 -0.446 1.00 75.00 84 ILE A O 1
ATOM 696 N N . PHE A 1 85 ? -0.048 -6.792 -1.745 1.00 81.06 85 PHE A N 1
ATOM 697 C CA . PHE A 1 85 ? 0.174 -5.658 -0.858 1.00 81.06 85 PHE A CA 1
ATOM 698 C C . PHE A 1 85 ? -1.077 -4.788 -0.681 1.00 81.06 85 PHE A C 1
ATOM 700 O O . PHE A 1 85 ? -1.434 -4.468 0.452 1.00 81.06 85 PHE A O 1
ATOM 707 N N . VAL A 1 86 ? -1.776 -4.430 -1.765 1.00 79.62 86 VAL A N 1
ATOM 708 C CA . VAL A 1 86 ? -3.009 -3.624 -1.704 1.00 79.62 86 VAL A CA 1
ATOM 709 C C . VAL A 1 86 ? -4.112 -4.365 -0.947 1.00 79.62 86 VAL A C 1
ATOM 711 O O . VAL A 1 86 ? -4.773 -3.769 -0.096 1.00 79.62 86 VAL A O 1
ATOM 714 N N . SER A 1 87 ? -4.270 -5.669 -1.190 1.00 76.25 87 SER A N 1
ATOM 715 C CA . SER A 1 87 ? -5.233 -6.513 -0.466 1.00 76.25 87 SER A CA 1
ATOM 716 C C . SER A 1 87 ? -4.957 -6.493 1.037 1.00 76.25 87 SER A C 1
ATOM 718 O O . SER A 1 87 ? -5.861 -6.315 1.852 1.00 76.25 87 SER A O 1
ATOM 720 N N . MET A 1 88 ? -3.686 -6.610 1.413 1.00 78.88 88 MET A N 1
ATOM 721 C CA . MET A 1 88 ? -3.266 -6.608 2.810 1.00 78.88 88 MET A CA 1
ATOM 722 C C . MET A 1 88 ? -3.326 -5.218 3.447 1.00 78.88 88 MET A C 1
ATOM 724 O O . MET A 1 88 ? -3.652 -5.108 4.629 1.00 78.88 88 MET A O 1
ATOM 728 N N . GLN A 1 89 ? -3.119 -4.140 2.683 1.00 81.69 89 GLN A N 1
ATOM 729 C CA . GLN A 1 89 ? -3.404 -2.783 3.154 1.00 81.69 89 GLN A CA 1
ATOM 730 C C . GLN A 1 89 ? -4.880 -2.620 3.495 1.00 81.69 89 GLN A C 1
ATOM 732 O O . GLN A 1 89 ? -5.196 -2.088 4.558 1.00 81.69 89 GLN A O 1
ATOM 737 N N . LEU A 1 90 ? -5.766 -3.136 2.646 1.00 78.94 90 LEU A N 1
ATOM 738 C CA . LEU A 1 90 ? -7.207 -3.090 2.852 1.00 78.94 90 LEU A CA 1
ATOM 739 C C . LEU A 1 90 ? -7.614 -3.825 4.138 1.00 78.94 90 LEU A C 1
ATOM 741 O O . LEU A 1 90 ? -8.383 -3.307 4.948 1.00 78.94 90 LEU A O 1
ATOM 745 N N . ILE A 1 91 ? -7.012 -4.988 4.388 1.00 75.00 91 ILE A N 1
ATOM 746 C CA . ILE A 1 91 ? -7.213 -5.723 5.639 1.00 75.00 91 ILE A CA 1
ATOM 747 C C . ILE A 1 91 ? -6.604 -4.967 6.822 1.00 75.00 91 ILE A C 1
ATOM 749 O O . ILE A 1 91 ? -7.202 -4.957 7.891 1.00 75.00 91 ILE A O 1
ATOM 753 N N . SER A 1 92 ? -5.437 -4.335 6.687 1.00 77.62 92 SER A N 1
ATOM 754 C CA . SER A 1 92 ? -4.729 -3.729 7.824 1.00 77.62 92 SER A CA 1
ATOM 755 C C . SER A 1 92 ? -5.310 -2.377 8.263 1.00 77.62 92 SER A C 1
ATOM 757 O O . SER A 1 92 ? -5.389 -2.094 9.466 1.00 77.62 92 SER A O 1
ATOM 759 N N . LEU A 1 93 ? -5.754 -1.553 7.310 1.00 78.81 93 LEU A N 1
ATOM 760 C CA . LEU A 1 93 ? -6.164 -0.164 7.510 1.00 78.81 93 LEU A CA 1
ATOM 761 C C . LEU A 1 93 ? -7.629 -0.033 7.945 1.00 78.81 93 LEU A C 1
ATOM 763 O O . LEU A 1 93 ? -8.460 -0.920 7.764 1.00 78.81 93 LEU A O 1
ATOM 767 N N . ARG A 1 94 ? -7.962 1.117 8.540 1.00 78.81 94 ARG A N 1
ATOM 768 C CA . ARG A 1 94 ? -9.363 1.557 8.663 1.00 78.81 94 ARG A CA 1
ATOM 769 C C . ARG A 1 94 ? -9.843 2.053 7.301 1.00 78.81 94 ARG A C 1
ATOM 771 O O . ARG A 1 94 ? -9.034 2.599 6.564 1.00 78.81 94 ARG A O 1
ATOM 778 N N . VAL A 1 95 ? -11.142 1.966 7.008 1.00 77.81 95 VAL A N 1
ATOM 779 C CA . VAL A 1 95 ? -11.711 2.378 5.705 1.00 77.81 95 VAL A CA 1
ATOM 780 C C . VAL A 1 95 ? -11.283 3.795 5.304 1.00 77.81 95 VAL A C 1
ATOM 782 O O . VAL A 1 95 ? -10.795 3.995 4.200 1.00 77.81 95 VAL A O 1
ATOM 785 N N . GLN A 1 96 ? -11.374 4.770 6.213 1.00 82.19 96 GLN A N 1
ATOM 786 C CA . GLN A 1 96 ? -10.945 6.148 5.931 1.00 82.19 96 GLN A CA 1
ATOM 787 C C . GLN A 1 96 ? -9.446 6.251 5.613 1.00 82.19 96 GLN A C 1
ATOM 789 O O . GLN A 1 96 ? -9.056 6.977 4.704 1.00 82.19 96 GLN A O 1
ATOM 794 N N . ASP A 1 97 ? -8.604 5.518 6.344 1.00 85.31 97 ASP A N 1
ATOM 795 C CA . ASP A 1 97 ? -7.161 5.497 6.092 1.00 85.31 97 ASP A CA 1
ATOM 796 C C . ASP A 1 97 ? -6.848 4.772 4.781 1.00 85.31 97 ASP A C 1
ATOM 798 O O . ASP A 1 97 ? -5.991 5.215 4.029 1.00 85.31 97 ASP A O 1
ATOM 802 N N . PHE A 1 98 ? -7.575 3.700 4.466 1.00 84.88 98 PHE A N 1
ATOM 803 C CA . PHE A 1 98 ? -7.458 3.010 3.190 1.00 84.88 98 PHE A CA 1
ATOM 804 C C . PHE A 1 98 ? -7.828 3.926 2.026 1.00 84.88 98 PHE A C 1
ATOM 806 O O . PHE A 1 98 ? -7.103 3.955 1.044 1.00 84.88 98 PHE A O 1
ATOM 813 N N . LEU A 1 99 ? -8.898 4.717 2.135 1.00 85.50 99 LEU A N 1
ATOM 814 C CA . LEU A 1 99 ? -9.277 5.667 1.087 1.00 85.50 99 LEU A CA 1
ATOM 815 C C . LEU A 1 99 ? -8.188 6.722 0.865 1.00 85.50 99 LEU A C 1
ATOM 817 O O . LEU A 1 99 ? -7.802 6.965 -0.276 1.00 85.50 99 LEU A O 1
ATOM 821 N N . VAL A 1 100 ? -7.641 7.305 1.937 1.00 89.81 100 VAL A N 1
ATOM 822 C CA . VAL A 1 100 ? -6.531 8.271 1.823 1.00 89.81 100 VAL A CA 1
ATOM 823 C C . VAL A 1 100 ? -5.303 7.620 1.188 1.00 89.81 100 VAL A C 1
ATOM 825 O O . VAL A 1 100 ? -4.690 8.198 0.289 1.00 89.81 100 VAL A O 1
ATOM 828 N N . PHE A 1 101 ? -4.967 6.402 1.608 1.00 89.62 101 PHE A N 1
ATOM 829 C CA . PHE A 1 101 ? -3.882 5.627 1.015 1.00 89.62 101 PHE A CA 1
ATOM 830 C C . PHE A 1 101 ? -4.129 5.351 -0.469 1.00 89.62 101 PHE A C 1
ATOM 832 O O . PHE A 1 101 ? -3.250 5.566 -1.292 1.00 89.62 101 PHE A O 1
ATOM 839 N N . TRP A 1 102 ? -5.335 4.919 -0.827 1.00 87.88 102 TRP A N 1
ATOM 840 C CA . TRP A 1 102 ? -5.696 4.538 -2.185 1.00 87.88 102 TRP A CA 1
ATOM 841 C C . TRP A 1 102 ? -5.633 5.728 -3.139 1.00 87.88 102 TRP A C 1
ATOM 843 O O . TRP A 1 102 ? -4.988 5.652 -4.182 1.00 87.88 102 TRP A O 1
ATOM 853 N N . PHE A 1 103 ? -6.236 6.858 -2.767 1.00 86.81 103 PHE A N 1
ATOM 854 C CA . PHE A 1 103 ? -6.201 8.054 -3.605 1.00 86.81 103 PHE A CA 1
ATOM 855 C C . PHE A 1 103 ? -4.797 8.652 -3.712 1.00 86.81 103 PHE A C 1
ATOM 857 O O . PHE A 1 103 ? -4.386 9.020 -4.812 1.00 86.81 103 PHE A O 1
ATOM 864 N N . SER A 1 104 ? -4.033 8.707 -2.613 1.00 90.31 104 SER A N 1
ATOM 865 C CA . SER A 1 104 ? -2.637 9.161 -2.679 1.00 90.31 104 SER A CA 1
ATOM 866 C C . SER A 1 104 ? -1.790 8.241 -3.559 1.00 90.31 104 SER A C 1
ATOM 868 O O . SER A 1 104 ? -1.063 8.736 -4.418 1.00 90.31 104 SER A O 1
ATOM 870 N N . HIS A 1 105 ? -1.959 6.923 -3.434 1.00 88.19 105 HIS A N 1
ATOM 871 C CA . HIS A 1 105 ? -1.297 5.934 -4.276 1.00 88.19 105 HIS A CA 1
ATOM 872 C C . HIS A 1 105 ? -1.617 6.129 -5.762 1.00 88.19 105 HIS A C 1
ATOM 874 O O . HIS A 1 105 ? -0.693 6.173 -6.568 1.00 88.19 105 HIS A O 1
ATOM 880 N N . LEU A 1 106 ? -2.890 6.304 -6.136 1.00 85.94 106 LEU A N 1
ATOM 881 C CA . LEU A 1 106 ? -3.291 6.517 -7.532 1.00 85.94 106 LEU A CA 1
ATOM 882 C C . LEU A 1 106 ? -2.692 7.800 -8.126 1.00 85.94 106 LEU A C 1
ATOM 884 O O . LEU A 1 106 ? -2.176 7.778 -9.244 1.00 85.94 106 LEU A O 1
ATOM 888 N N . ILE A 1 107 ? -2.725 8.906 -7.375 1.00 85.69 107 ILE A N 1
ATOM 889 C CA . ILE A 1 107 ? -2.144 10.185 -7.811 1.00 85.69 107 ILE A CA 1
ATOM 890 C C . ILE A 1 107 ? -0.632 10.035 -7.992 1.00 85.69 107 ILE A C 1
ATOM 892 O O . ILE A 1 107 ? -0.086 10.410 -9.030 1.00 85.69 107 ILE A O 1
ATOM 896 N N . LEU A 1 108 ? 0.050 9.451 -7.006 1.00 88.31 108 LEU A N 1
ATOM 897 C CA . LEU A 1 108 ? 1.494 9.253 -7.050 1.00 88.31 108 LEU A CA 1
ATOM 898 C C . LEU A 1 108 ? 1.899 8.288 -8.165 1.00 88.31 108 LEU A C 1
ATOM 900 O O . LEU A 1 108 ? 2.885 8.552 -8.844 1.00 88.31 108 LEU A O 1
ATOM 904 N N . ALA A 1 109 ? 1.137 7.219 -8.402 1.00 84.19 109 ALA A N 1
ATOM 905 C CA . ALA A 1 109 ? 1.375 6.282 -9.494 1.00 84.19 109 ALA A CA 1
ATOM 906 C C . ALA A 1 109 ? 1.241 6.950 -10.863 1.00 84.19 109 ALA A C 1
ATOM 908 O O . ALA A 1 109 ? 2.081 6.725 -11.735 1.00 84.19 109 ALA A O 1
ATOM 909 N N . LEU A 1 110 ? 0.244 7.822 -11.039 1.00 83.25 110 LEU A N 1
ATOM 910 C CA . LEU A 1 110 ? 0.094 8.614 -12.255 1.00 83.25 110 LEU A CA 1
ATOM 911 C C . LEU A 1 110 ? 1.291 9.554 -12.455 1.00 83.25 110 LEU A C 1
ATOM 913 O O . LEU A 1 110 ? 1.898 9.555 -13.525 1.00 83.25 110 LEU A O 1
ATOM 917 N N . VAL A 1 111 ? 1.669 10.310 -11.420 1.00 84.81 111 VAL A N 1
ATOM 918 C CA . VAL A 1 111 ? 2.811 11.238 -11.466 1.00 84.81 111 VAL A CA 1
ATOM 919 C C . VAL A 1 111 ? 4.115 10.493 -11.760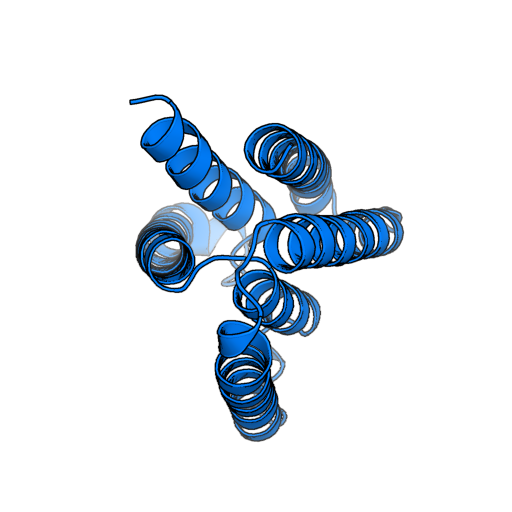 1.00 84.81 111 VAL A C 1
ATOM 921 O O . VAL A 1 111 ? 4.860 10.888 -12.655 1.00 84.81 111 VAL A O 1
ATOM 924 N N . PHE A 1 112 ? 4.382 9.383 -11.067 1.00 82.94 112 PHE A N 1
ATOM 925 C CA . PHE A 1 112 ? 5.571 8.562 -11.300 1.00 82.94 112 PHE A CA 1
ATOM 926 C C . PHE A 1 112 ? 5.591 7.964 -12.701 1.00 82.94 112 PHE A C 1
ATOM 928 O O . PHE A 1 112 ? 6.639 7.975 -13.348 1.00 82.94 112 PHE A O 1
ATOM 935 N N . SER A 1 113 ? 4.447 7.473 -13.182 1.00 80.19 113 SER A N 1
ATOM 936 C CA . SER A 1 113 ? 4.323 6.976 -14.547 1.00 80.19 113 SER A CA 1
ATOM 937 C C . SER A 1 113 ? 4.689 8.080 -15.537 1.00 80.19 113 SER A C 1
ATOM 939 O O . SER A 1 113 ? 5.567 7.873 -16.361 1.00 80.19 113 SER A O 1
ATOM 941 N N . LEU A 1 114 ? 4.130 9.287 -15.411 1.00 83.25 114 LEU A N 1
ATOM 942 C CA . LEU A 1 114 ? 4.441 10.407 -16.309 1.00 83.25 114 LEU A CA 1
ATOM 943 C C . LEU A 1 114 ? 5.924 10.814 -16.274 1.00 83.25 114 LEU A C 1
ATOM 945 O O . LEU A 1 114 ? 6.528 11.022 -17.326 1.00 83.25 114 LEU A O 1
ATOM 949 N N . LEU A 1 115 ? 6.523 10.895 -15.083 1.00 83.00 115 LEU A N 1
ATOM 950 C CA . LEU A 1 115 ? 7.913 11.331 -14.911 1.00 83.00 115 LEU A CA 1
ATOM 951 C C . LEU A 1 115 ? 8.932 10.286 -15.379 1.00 83.00 115 LEU A C 1
ATOM 953 O O . LEU A 1 115 ? 9.990 10.640 -15.901 1.00 83.00 115 LEU A O 1
ATOM 957 N N . PHE A 1 116 ? 8.636 8.999 -15.192 1.00 78.38 116 PHE A N 1
ATOM 958 C CA . PHE A 1 116 ? 9.623 7.935 -15.365 1.00 78.38 116 PHE A CA 1
ATOM 959 C C . PHE A 1 116 ? 9.255 6.874 -16.412 1.00 78.38 116 PHE A C 1
ATOM 961 O O . PHE A 1 116 ? 10.019 5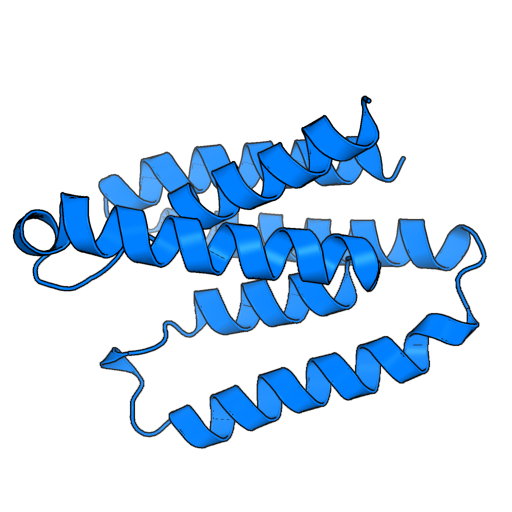.920 -16.581 1.00 78.38 116 PHE A O 1
ATOM 968 N N . TYR A 1 117 ? 8.174 7.060 -17.181 1.00 75.50 117 TYR A N 1
ATOM 969 C CA . TYR A 1 117 ? 7.716 6.124 -18.221 1.00 75.50 117 TYR A CA 1
ATOM 970 C C . TYR A 1 117 ? 8.850 5.649 -19.141 1.00 75.50 117 TYR A C 1
ATOM 972 O O . TYR A 1 117 ? 9.070 4.449 -19.321 1.00 75.50 117 TYR A O 1
ATOM 980 N N . LYS A 1 118 ? 9.617 6.603 -19.693 1.00 76.12 118 LYS A N 1
ATOM 981 C CA . LYS A 1 118 ? 10.731 6.319 -20.614 1.00 76.12 118 LYS A CA 1
ATOM 982 C C . LYS A 1 118 ? 11.901 5.626 -19.915 1.00 76.12 118 LYS A C 1
ATOM 984 O O . LYS A 1 118 ? 12.537 4.760 -20.507 1.00 76.12 118 LYS A O 1
ATOM 989 N N . ARG A 1 119 ? 12.175 5.987 -18.657 1.00 76.88 119 ARG A N 1
ATOM 990 C CA . ARG A 1 119 ? 13.313 5.471 -17.881 1.00 76.88 119 ARG A CA 1
ATOM 991 C C . ARG A 1 119 ? 13.140 3.997 -17.520 1.00 76.88 119 ARG A C 1
ATOM 993 O O . ARG A 1 119 ? 14.116 3.256 -17.543 1.00 76.88 119 ARG A O 1
ATOM 1000 N N . PHE A 1 120 ? 11.913 3.570 -17.238 1.00 69.75 120 PHE A N 1
ATOM 1001 C CA . PHE A 1 120 ? 11.612 2.194 -16.835 1.00 69.75 120 PHE A CA 1
ATOM 1002 C C . PHE A 1 120 ? 10.882 1.379 -17.910 1.00 69.75 120 PHE A C 1
ATOM 1004 O O . PHE A 1 120 ? 10.293 0.343 -17.606 1.00 69.75 120 PHE A O 1
ATOM 1011 N N . LYS A 1 121 ? 10.935 1.814 -19.179 1.00 72.38 121 LYS A N 1
ATOM 1012 C CA . LYS A 1 121 ? 10.344 1.100 -20.328 1.00 72.38 121 LYS A CA 1
ATOM 1013 C C . LYS A 1 121 ? 8.870 0.718 -20.100 1.00 72.38 121 LYS A C 1
ATOM 1015 O O . LYS A 1 121 ? 8.465 -0.402 -20.393 1.00 72.38 121 LYS A O 1
ATOM 1020 N N . GLY A 1 122 ? 8.087 1.634 -19.529 1.00 66.56 122 GLY A N 1
ATOM 1021 C CA . GLY A 1 122 ? 6.669 1.413 -19.228 1.00 66.56 122 GLY A CA 1
ATOM 1022 C C . GLY A 1 122 ? 6.368 0.624 -17.947 1.00 66.56 122 GLY A C 1
ATOM 1023 O O . GLY A 1 122 ? 5.201 0.360 -17.681 1.00 66.56 122 GLY A O 1
ATOM 1024 N N . ARG A 1 123 ? 7.372 0.266 -17.131 1.00 66.62 123 ARG A N 1
ATOM 1025 C CA . ARG A 1 123 ? 7.167 -0.330 -15.797 1.00 66.62 123 ARG A CA 1
ATOM 1026 C C . ARG A 1 123 ? 7.268 0.737 -14.710 1.00 66.62 123 ARG A C 1
ATOM 1028 O O . ARG A 1 123 ? 8.283 1.409 -14.611 1.00 66.62 123 ARG A O 1
ATOM 1035 N N . THR A 1 124 ? 6.263 0.882 -13.860 1.00 71.50 124 THR A N 1
ATOM 1036 C CA . THR A 1 124 ? 6.313 1.864 -12.765 1.00 71.50 124 THR A CA 1
ATOM 1037 C C . THR A 1 124 ? 6.867 1.205 -11.494 1.00 71.50 124 THR A C 1
ATOM 1039 O O . THR A 1 124 ? 6.340 0.166 -11.101 1.00 71.50 124 THR A O 1
ATOM 1042 N N . PRO A 1 125 ? 7.914 1.750 -10.840 1.00 75.31 125 PRO A N 1
ATOM 1043 C CA . PRO A 1 125 ? 8.415 1.205 -9.578 1.00 75.31 125 PRO A CA 1
ATOM 1044 C C . PRO A 1 125 ? 7.405 1.478 -8.456 1.00 75.31 125 PRO A C 1
ATOM 1046 O O . PRO A 1 125 ? 7.170 2.633 -8.095 1.00 75.31 125 PRO A O 1
ATOM 1049 N N . MET A 1 126 ? 6.791 0.422 -7.919 1.00 80.75 126 MET A N 1
ATOM 1050 C CA . MET A 1 126 ? 5.626 0.542 -7.032 1.00 80.75 126 MET A CA 1
ATOM 1051 C C . MET A 1 126 ? 5.991 0.766 -5.562 1.00 80.75 126 MET A C 1
ATOM 1053 O O . MET A 1 126 ? 5.312 1.538 -4.885 1.00 80.75 126 MET A O 1
ATOM 1057 N N . TYR A 1 127 ? 7.085 0.185 -5.054 1.00 82.19 127 TYR A N 1
ATOM 1058 C CA . TYR A 1 127 ? 7.476 0.366 -3.646 1.00 82.19 127 TYR A CA 1
ATOM 1059 C C . TYR A 1 127 ? 7.735 1.828 -3.241 1.00 82.19 127 TYR A C 1
ATOM 1061 O O . TYR A 1 127 ? 7.254 2.214 -2.173 1.00 82.19 127 TYR A O 1
ATOM 1069 N N . PRO A 1 128 ? 8.387 2.678 -4.065 1.00 84.19 128 PRO A N 1
ATOM 1070 C CA . PRO A 1 128 ? 8.520 4.106 -3.765 1.00 84.19 128 PRO A CA 1
ATOM 1071 C C . PRO A 1 128 ? 7.168 4.810 -3.621 1.00 84.19 128 PRO A C 1
ATOM 1073 O O . PRO A 1 128 ? 6.983 5.642 -2.734 1.00 84.19 128 PRO A O 1
ATOM 1076 N N . ILE A 1 129 ? 6.202 4.450 -4.467 1.00 87.19 129 ILE A N 1
ATOM 1077 C CA . ILE A 1 129 ? 4.850 5.013 -4.434 1.00 87.19 129 ILE A CA 1
ATOM 1078 C C . ILE A 1 129 ? 4.142 4.568 -3.152 1.00 87.19 129 ILE A C 1
ATOM 1080 O O . ILE A 1 129 ? 3.547 5.394 -2.455 1.00 87.19 129 ILE A O 1
ATOM 1084 N N . TYR A 1 130 ? 4.231 3.281 -2.804 1.00 88.69 130 TYR A N 1
ATOM 1085 C CA . TYR A 1 130 ? 3.678 2.747 -1.560 1.00 88.69 130 TYR A CA 1
ATOM 1086 C C . TYR A 1 130 ? 4.293 3.400 -0.326 1.00 88.69 130 TYR A C 1
ATOM 1088 O O . TYR A 1 130 ? 3.557 3.756 0.590 1.00 88.69 130 TYR A O 1
ATOM 1096 N N . PHE A 1 131 ? 5.609 3.619 -0.317 1.00 90.69 131 PHE A N 1
ATOM 1097 C CA . PHE A 1 131 ? 6.295 4.319 0.764 1.00 90.69 131 PHE A CA 1
ATOM 1098 C C . PHE A 1 131 ? 5.723 5.724 0.978 1.00 90.69 131 PHE A C 1
ATOM 1100 O O . PHE A 1 131 ? 5.301 6.048 2.086 1.00 90.69 131 PHE A O 1
ATOM 1107 N N . VAL A 1 132 ? 5.653 6.544 -0.076 1.00 91.50 132 VAL A N 1
ATOM 1108 C CA . VAL A 1 132 ? 5.146 7.921 0.041 1.00 91.50 132 VAL A CA 1
ATOM 1109 C C . VAL A 1 132 ? 3.671 7.929 0.463 1.00 91.50 132 VAL A C 1
ATOM 1111 O O . VAL A 1 132 ? 3.279 8.733 1.307 1.00 91.50 132 VAL A O 1
ATOM 1114 N N . SER A 1 133 ? 2.868 6.994 -0.050 1.00 90.12 133 SER A N 1
ATOM 1115 C CA . SER A 1 133 ? 1.457 6.839 0.340 1.00 90.12 133 SER A CA 1
ATOM 1116 C C . SER A 1 133 ? 1.310 6.485 1.829 1.00 90.12 133 SER A C 1
ATOM 1118 O O . SER A 1 133 ? 0.456 7.034 2.523 1.00 90.12 133 SER A O 1
ATOM 1120 N N . GLU A 1 134 ? 2.180 5.619 2.358 1.00 90.00 134 GLU A N 1
ATOM 1121 C CA . GLU A 1 134 ? 2.211 5.275 3.785 1.00 90.00 134 GLU A CA 1
ATOM 1122 C C . GLU A 1 134 ? 2.671 6.466 4.647 1.00 90.00 134 GLU A C 1
ATOM 1124 O O . GLU A 1 134 ? 2.111 6.718 5.714 1.00 90.00 134 GLU A O 1
ATOM 1129 N N . VAL A 1 135 ? 3.646 7.253 4.176 1.00 91.81 135 VAL A N 1
ATOM 1130 C CA . VAL A 1 135 ? 4.111 8.471 4.864 1.00 91.81 135 VAL A CA 1
ATOM 1131 C C . VAL A 1 135 ? 2.994 9.510 4.976 1.00 91.81 135 VAL A C 1
ATOM 1133 O O . VAL A 1 135 ? 2.822 1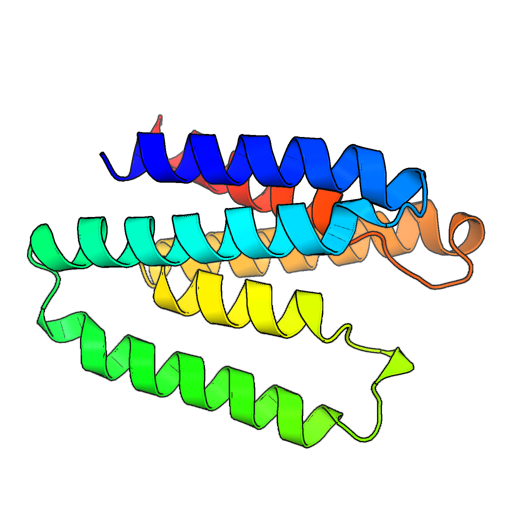0.095 6.044 1.00 91.81 135 VAL A O 1
ATOM 1136 N N . ILE A 1 136 ? 2.182 9.696 3.929 1.00 91.56 136 ILE A N 1
ATOM 1137 C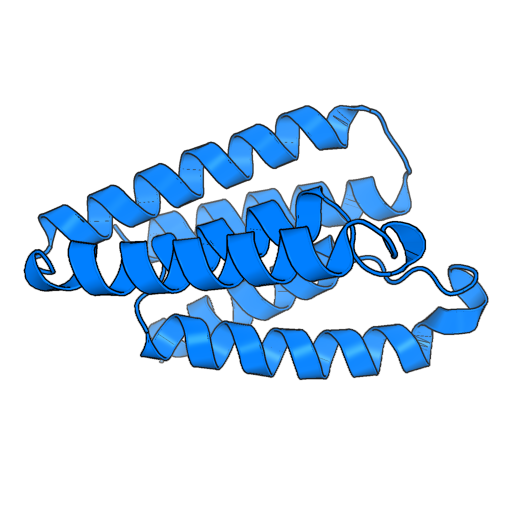 CA . ILE A 1 136 ? 1.011 10.589 3.969 1.00 91.56 136 ILE A CA 1
ATOM 1138 C C . ILE A 1 136 ? 0.040 10.167 5.083 1.00 91.56 136 ILE A C 1
ATOM 1140 O O . ILE A 1 136 ? -0.457 11.017 5.825 1.00 91.56 136 ILE A O 1
ATOM 1144 N N . LEU A 1 137 ? -0.194 8.860 5.257 1.00 90.25 137 LEU A N 1
ATOM 1145 C CA . LEU A 1 137 ? -1.023 8.358 6.356 1.00 90.25 137 LEU A CA 1
ATOM 1146 C C . LEU A 1 137 ? -0.428 8.640 7.735 1.00 90.25 137 LEU A C 1
ATOM 1148 O O . LEU A 1 137 ? -1.170 8.968 8.663 1.00 90.25 137 LEU A O 1
ATOM 1152 N N . ILE A 1 138 ? 0.890 8.485 7.881 1.00 89.69 138 ILE A N 1
ATOM 1153 C CA . ILE A 1 138 ? 1.595 8.760 9.137 1.00 89.69 138 ILE A CA 1
ATOM 1154 C C . ILE A 1 138 ? 1.463 10.244 9.489 1.00 89.69 138 ILE A C 1
ATOM 1156 O O . ILE A 1 138 ? 1.055 10.557 10.605 1.00 89.69 138 ILE A O 1
ATOM 1160 N N . ILE A 1 139 ? 1.729 11.144 8.536 1.00 89.94 139 ILE A N 1
ATOM 1161 C CA . ILE A 1 139 ? 1.625 12.599 8.732 1.00 89.94 139 ILE A CA 1
ATOM 1162 C C . ILE A 1 139 ? 0.199 12.989 9.126 1.00 89.94 139 ILE A C 1
ATOM 1164 O O . ILE A 1 139 ? 0.015 13.677 10.125 1.00 89.94 139 ILE A O 1
ATOM 1168 N N . ARG A 1 140 ? -0.819 12.488 8.412 1.00 87.88 140 ARG A N 1
ATOM 1169 C CA . ARG A 1 140 ? -2.234 12.761 8.721 1.00 87.88 140 ARG A CA 1
ATOM 1170 C C . ARG A 1 140 ? -2.630 12.373 10.148 1.00 87.88 140 ARG A C 1
ATOM 1172 O O . ARG A 1 140 ? -3.587 12.922 10.667 1.00 87.88 140 ARG A O 1
ATOM 1179 N N . ARG A 1 141 ? -1.960 11.393 10.757 1.00 83.94 141 ARG A N 1
ATOM 1180 C CA . ARG A 1 141 ? -2.241 10.949 12.132 1.00 83.94 141 ARG A CA 1
ATOM 1181 C C . ARG A 1 141 ? -1.448 11.691 13.203 1.00 83.94 141 ARG A C 1
ATOM 1183 O O . ARG A 1 141 ? -1.744 11.502 14.379 1.00 83.94 141 ARG A O 1
ATOM 1190 N N . LEU A 1 142 ? -0.409 12.421 12.810 1.00 84.69 142 LEU A N 1
ATOM 1191 C CA . LEU A 1 142 ? 0.387 13.256 13.707 1.00 84.69 142 LEU A CA 1
ATOM 1192 C C . LEU A 1 142 ? -0.206 14.662 13.863 1.00 84.69 142 LEU A C 1
ATOM 1194 O O . LEU A 1 142 ? 0.042 15.296 14.884 1.00 84.69 142 LEU A O 1
ATOM 1198 N N . ILE A 1 143 ? -0.950 15.122 12.852 1.00 81.75 143 ILE A N 1
ATOM 1199 C CA . ILE A 1 143 ? -1.737 16.364 12.847 1.00 81.75 143 ILE A CA 1
ATOM 1200 C C . ILE A 1 143 ? -3.093 16.096 13.502 1.00 81.75 143 ILE A C 1
ATOM 1202 O O . ILE A 1 143 ? -3.526 16.948 14.306 1.00 81.75 143 ILE A O 1
#